Protein AF-A0A661JGQ7-F1 (afdb_monomer)

Sequence (148 aa):
MINSEEKCRLKAEGFESGSCMVGYEGERIRLMNPLFDRACQVTLKWEASIPFRLIKSAHLSRPEHYFSIYQSGCNFGCKKCHSWYFTKYASGEWKSPKDIGILARKYAEILTYWEPRERATSFHAHDLCLSWGLCVVEKERSSYCPGC

Structure (mmCIF, N/CA/C/O backbone):
data_AF-A0A661JGQ7-F1
#
_entry.id   AF-A0A661JGQ7-F1
#
loop_
_atom_site.group_PDB
_atom_site.id
_atom_site.type_symbol
_atom_site.label_atom_id
_atom_site.label_alt_id
_atom_site.label_comp_id
_atom_site.label_asym_id
_atom_site.label_entity_id
_atom_site.label_seq_id
_atom_site.pdbx_PDB_ins_code
_atom_site.Cartn_x
_atom_site.Cartn_y
_atom_site.Cartn_z
_atom_site.occupancy
_atom_site.B_iso_or_equiv
_atom_site.auth_seq_id
_atom_site.auth_comp_id
_atom_site.auth_asym_id
_atom_site.auth_atom_id
_atom_site.pdbx_PDB_model_num
ATOM 1 N N . MET A 1 1 ? -20.028 9.389 28.624 1.00 38.41 1 MET A N 1
ATOM 2 C CA . MET A 1 1 ? -18.828 9.650 27.801 1.00 38.41 1 MET A CA 1
ATOM 3 C C . MET A 1 1 ? -18.422 8.320 27.190 1.00 38.41 1 MET A C 1
ATOM 5 O O . MET A 1 1 ? -18.142 7.414 27.958 1.00 38.41 1 MET A O 1
ATOM 9 N N . ILE A 1 2 ? -18.501 8.154 25.866 1.00 42.97 2 ILE A N 1
ATOM 10 C CA . ILE A 1 2 ? -18.085 6.898 25.212 1.00 42.97 2 ILE A CA 1
ATOM 11 C C . ILE A 1 2 ? -16.5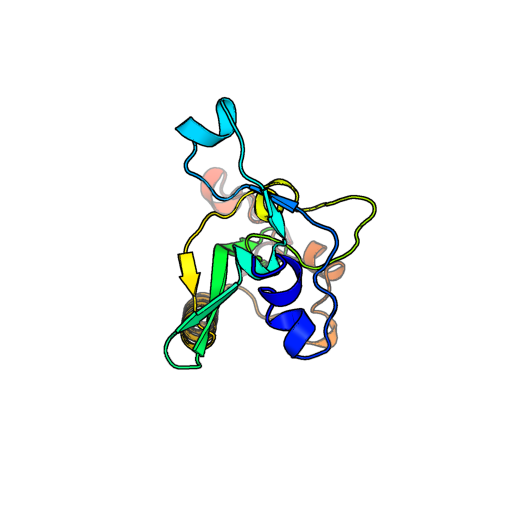59 6.857 25.253 1.00 42.97 2 ILE A C 1
ATOM 13 O O . ILE A 1 2 ? -15.913 7.797 24.779 1.00 42.97 2 ILE A O 1
ATOM 17 N N . ASN A 1 3 ? -16.007 5.815 25.868 1.00 49.44 3 ASN A N 1
ATOM 18 C CA . ASN A 1 3 ? -14.573 5.658 26.060 1.00 49.44 3 ASN A CA 1
ATOM 19 C C . ASN A 1 3 ? -13.899 5.577 24.679 1.00 49.44 3 ASN A C 1
ATOM 21 O O . ASN A 1 3 ? -14.407 4.892 23.790 1.00 49.44 3 ASN A O 1
ATOM 25 N N . SER A 1 4 ? -12.788 6.286 24.447 1.00 52.72 4 SER A N 1
ATOM 26 C CA . SER A 1 4 ? -12.158 6.297 23.115 1.00 52.72 4 SER A CA 1
ATOM 27 C C . SER A 1 4 ? -11.775 4.882 22.674 1.00 52.72 4 SER A C 1
ATOM 29 O O . SER A 1 4 ? -11.859 4.562 21.497 1.00 52.72 4 SER A O 1
ATOM 31 N N . GLU A 1 5 ? -11.469 3.979 23.606 1.00 48.94 5 GLU A N 1
ATOM 32 C CA . GLU A 1 5 ? -11.175 2.580 23.291 1.00 48.94 5 GLU A CA 1
ATOM 33 C C . GLU A 1 5 ? -12.353 1.794 22.687 1.00 48.94 5 GLU A C 1
ATOM 35 O O . GLU A 1 5 ? -12.112 0.915 21.859 1.00 48.94 5 GLU A O 1
ATOM 40 N N . GLU A 1 6 ? -13.602 2.134 23.020 1.00 54.38 6 GLU A N 1
ATOM 41 C CA . GLU A 1 6 ? -14.811 1.482 22.481 1.00 54.38 6 GLU A CA 1
ATOM 42 C C . GLU A 1 6 ? -15.108 1.901 21.034 1.00 54.38 6 GLU A C 1
ATOM 44 O O . GLU A 1 6 ? -15.796 1.190 20.305 1.00 54.38 6 GLU A O 1
ATOM 49 N N . LYS A 1 7 ? -14.556 3.033 20.574 1.00 69.38 7 LYS A N 1
ATOM 50 C CA . LYS A 1 7 ? -14.728 3.508 19.189 1.00 69.38 7 LYS A CA 1
ATOM 51 C C . LYS A 1 7 ? -13.872 2.745 18.175 1.00 69.38 7 LYS A C 1
ATOM 53 O O . LYS A 1 7 ? -14.082 2.870 16.970 1.00 69.38 7 LYS A O 1
ATOM 58 N N . CYS A 1 8 ? -12.894 1.965 18.631 1.00 81.12 8 CYS A N 1
ATOM 59 C CA . CYS A 1 8 ? -12.029 1.192 17.749 1.00 81.12 8 CYS A CA 1
ATOM 60 C C . CYS A 1 8 ? -12.737 -0.094 17.308 1.00 81.12 8 CYS A C 1
ATOM 62 O O . CYS A 1 8 ? -12.695 -1.103 18.009 1.00 81.12 8 CYS A O 1
ATOM 64 N N . ARG A 1 9 ? -13.342 -0.100 16.114 1.00 79.75 9 ARG A N 1
ATOM 65 C CA . ARG A 1 9 ? -14.048 -1.292 15.610 1.00 79.75 9 ARG A CA 1
ATOM 66 C C . ARG A 1 9 ? -13.147 -2.528 15.482 1.00 79.75 9 ARG A C 1
ATOM 68 O O . ARG A 1 9 ? -13.629 -3.635 15.660 1.00 79.75 9 ARG A O 1
ATOM 75 N N . LEU A 1 10 ? -11.838 -2.343 15.283 1.00 82.94 10 LEU A N 1
ATOM 76 C CA . LEU A 1 10 ? -10.872 -3.448 15.336 1.00 82.94 10 LEU A CA 1
ATOM 77 C C . LEU A 1 10 ? -10.884 -4.163 16.694 1.00 82.94 10 LEU A C 1
ATOM 79 O O . LEU A 1 10 ? -10.889 -5.386 16.715 1.00 82.94 10 LEU A O 1
ATOM 83 N N . LYS A 1 11 ? -10.968 -3.425 17.811 1.00 85.94 11 LYS A N 1
ATOM 84 C CA . LYS A 1 11 ? -11.119 -4.030 19.145 1.00 85.94 11 LYS A CA 1
ATOM 85 C C . LYS A 1 11 ? -12.447 -4.770 19.279 1.00 85.94 11 LYS A C 1
ATOM 87 O O . LYS A 1 11 ? -12.469 -5.865 19.828 1.00 85.94 11 LYS A O 1
ATOM 92 N N . ALA A 1 12 ? -13.532 -4.207 18.744 1.00 84.25 12 ALA A N 1
ATOM 93 C CA . ALA A 1 12 ? -14.838 -4.871 18.736 1.00 84.25 12 ALA A CA 1
ATOM 94 C C . ALA A 1 12 ? -14.835 -6.180 17.918 1.00 84.25 12 ALA A C 1
ATOM 96 O O . ALA A 1 12 ? -15.567 -7.107 18.244 1.00 84.25 12 ALA A O 1
ATOM 97 N N . GLU A 1 13 ? -13.988 -6.270 16.891 1.00 83.62 13 GLU A N 1
ATOM 98 C CA . GLU A 1 13 ? -13.753 -7.477 16.087 1.00 83.62 13 GLU A CA 1
ATOM 99 C C . GLU A 1 13 ? -12.717 -8.439 16.714 1.00 83.62 13 GLU A C 1
ATOM 101 O O . GLU A 1 13 ? -12.424 -9.482 16.135 1.00 83.62 13 GLU A O 1
ATOM 106 N N . GLY A 1 14 ? -12.170 -8.122 17.895 1.00 87.19 14 GLY A N 1
ATOM 107 C CA . GLY A 1 14 ? -11.204 -8.962 18.613 1.00 87.19 14 GLY A CA 1
ATOM 108 C C . GLY A 1 14 ? -9.730 -8.722 18.259 1.00 87.19 14 GLY A C 1
ATOM 109 O O . GLY A 1 14 ? -8.871 -9.488 18.688 1.00 87.19 14 GLY A O 1
ATOM 110 N N . PHE A 1 15 ? -9.413 -7.667 17.504 1.00 86.00 15 PHE A N 1
ATOM 111 C CA . PHE A 1 15 ? -8.042 -7.288 17.148 1.00 86.00 15 PHE A CA 1
ATOM 112 C C . PHE A 1 15 ? -7.465 -6.211 18.074 1.00 86.00 15 PHE A C 1
ATOM 114 O O . PHE A 1 15 ? -8.173 -5.392 18.661 1.00 86.00 15 PHE A O 1
ATOM 121 N N . GLU A 1 16 ? -6.138 -6.138 18.145 1.00 83.69 16 GLU A N 1
ATOM 122 C CA . GLU A 1 16 ? -5.462 -5.048 18.843 1.00 83.69 16 GLU A CA 1
ATOM 123 C C . GLU A 1 16 ? -5.611 -3.711 18.096 1.00 83.69 16 GLU A C 1
ATOM 125 O O . GLU A 1 16 ? -5.554 -3.634 16.867 1.00 83.69 16 GLU A O 1
ATOM 130 N N . SER A 1 17 ? -5.743 -2.612 18.844 1.00 81.19 17 SER A N 1
ATOM 131 C CA . SER A 1 17 ? -5.852 -1.262 18.267 1.00 81.19 17 SER A CA 1
ATOM 132 C C . SER A 1 17 ? -4.532 -0.702 17.723 1.00 81.19 17 SER A C 1
ATOM 134 O O . SER A 1 17 ? -4.533 0.342 17.071 1.00 81.19 17 SER A O 1
ATOM 136 N N . GLY A 1 18 ? -3.402 -1.336 18.045 1.00 80.94 18 GLY A N 1
ATOM 137 C CA . GLY A 1 18 ? -2.065 -0.788 17.832 1.00 80.94 18 GLY A CA 1
ATOM 138 C C . GLY A 1 18 ? -1.689 0.343 18.794 1.00 80.94 18 GLY A C 1
ATOM 139 O O . GLY A 1 18 ? -2.537 0.967 19.442 1.00 80.94 18 GLY A O 1
ATOM 140 N N . SER A 1 19 ? -0.384 0.621 18.893 1.00 82.06 19 SER A N 1
ATOM 141 C CA . SER A 1 19 ? 0.160 1.646 19.797 1.00 82.06 19 SER A CA 1
ATOM 142 C C . SER A 1 19 ? 0.338 3.023 19.148 1.00 82.06 19 SER A C 1
ATOM 144 O O . SER A 1 19 ? 0.588 4.000 19.852 1.00 82.06 19 SER A O 1
ATOM 146 N N . CYS A 1 20 ? 0.209 3.130 17.821 1.00 81.56 20 CYS A N 1
ATOM 147 C CA . CYS A 1 20 ? 0.481 4.377 17.114 1.00 81.56 20 CYS A CA 1
ATOM 148 C C . CYS A 1 20 ? -0.647 5.406 17.301 1.00 81.56 20 CYS A C 1
ATOM 150 O O . CYS A 1 20 ? -1.803 5.151 16.956 1.00 81.56 20 CYS A O 1
ATOM 152 N N . MET A 1 21 ? -0.270 6.590 17.783 1.00 86.56 21 MET A N 1
ATOM 153 C CA . MET A 1 21 ? -1.105 7.790 17.764 1.00 86.56 21 MET A CA 1
ATOM 154 C C . MET A 1 21 ? -0.927 8.533 16.437 1.00 86.56 21 MET A C 1
ATOM 156 O O . MET A 1 21 ? 0.203 8.702 15.963 1.00 86.56 21 MET A O 1
ATOM 160 N N . VAL A 1 22 ? -2.042 8.977 15.863 1.00 88.62 22 VAL A N 1
ATOM 161 C CA . VAL A 1 22 ? -2.137 9.605 14.545 1.00 88.62 22 VAL A CA 1
ATOM 162 C C . VAL A 1 22 ? -2.793 10.973 14.685 1.00 88.62 22 VAL A C 1
ATOM 164 O O . VAL A 1 22 ? -3.889 11.086 15.230 1.00 88.62 22 VAL A O 1
ATOM 167 N N . GLY A 1 23 ? -2.122 12.014 14.194 1.00 88.75 23 GLY A N 1
ATOM 168 C CA . GLY A 1 23 ? -2.666 13.369 14.161 1.00 88.75 23 GLY A CA 1
ATOM 169 C C . GLY A 1 23 ? -3.669 13.529 13.020 1.00 88.75 23 GLY A C 1
ATOM 170 O O . GLY A 1 23 ? -3.338 13.170 11.890 1.00 88.75 23 GLY A O 1
ATOM 171 N N . TYR A 1 24 ? -4.872 14.049 13.275 1.00 85.31 24 TYR A N 1
ATOM 172 C CA . TYR A 1 24 ? -5.973 13.973 12.296 1.00 85.31 24 TYR A CA 1
ATOM 173 C C . TYR A 1 24 ? -6.587 15.300 11.829 1.00 85.31 24 TYR A C 1
ATOM 175 O O . TYR A 1 24 ? -7.370 15.288 10.884 1.00 85.31 24 TYR A O 1
ATOM 183 N N . GLU A 1 25 ? -6.199 16.447 12.387 1.00 77.94 25 GLU A N 1
ATOM 184 C CA . GLU A 1 25 ? -6.700 17.746 11.906 1.00 77.94 25 GLU A CA 1
ATOM 185 C C . GLU A 1 25 ? -5.901 18.334 10.735 1.00 77.94 25 GLU A C 1
ATOM 187 O O . GLU A 1 25 ? -4.855 17.807 10.358 1.00 77.94 25 GLU A O 1
ATOM 192 N N . GLY A 1 26 ? -6.403 19.419 10.135 1.00 66.25 26 GLY A N 1
ATOM 193 C CA . GLY A 1 26 ? -5.744 20.147 9.048 1.00 66.25 26 GLY A CA 1
ATOM 194 C C . GLY A 1 26 ? -4.419 20.795 9.469 1.00 66.25 26 GLY A C 1
ATOM 195 O O . GLY A 1 26 ? -4.193 21.105 10.638 1.00 66.25 26 GLY A O 1
ATOM 196 N N . GLU A 1 27 ? -3.536 21.019 8.496 1.00 60.22 27 GLU A N 1
ATOM 197 C CA . GLU A 1 27 ? -2.137 21.438 8.693 1.00 60.22 27 GLU A CA 1
ATOM 198 C C . GLU A 1 27 ? -1.973 22.671 9.601 1.00 60.22 27 GLU A C 1
ATOM 200 O O . GLU A 1 27 ? -1.067 22.716 10.430 1.00 60.22 27 GLU A O 1
ATOM 205 N N . ARG A 1 28 ? -2.910 23.625 9.524 1.00 53.69 28 ARG A N 1
ATOM 206 C CA . ARG A 1 28 ? -2.890 24.869 10.307 1.00 53.69 28 ARG A CA 1
ATOM 207 C C . ARG A 1 28 ? -3.198 24.676 11.798 1.00 53.69 28 ARG A C 1
ATOM 209 O O . ARG A 1 28 ? -2.649 25.406 12.613 1.00 53.69 28 ARG A O 1
ATOM 216 N N . ILE A 1 29 ? -4.035 23.698 12.162 1.00 56.56 29 ILE A N 1
ATOM 217 C CA . ILE A 1 29 ? -4.377 23.419 13.571 1.00 56.56 29 ILE A CA 1
ATOM 218 C C . ILE A 1 29 ? -3.360 22.453 14.203 1.00 56.56 29 ILE A C 1
ATOM 220 O O . ILE A 1 29 ? -3.043 22.575 15.388 1.00 56.56 29 ILE A O 1
ATOM 224 N N . ARG A 1 30 ? -2.726 21.582 13.396 1.00 57.41 30 ARG A N 1
ATOM 225 C CA . ARG A 1 30 ? -1.648 20.671 13.841 1.00 57.41 30 ARG A CA 1
ATOM 226 C C . ARG A 1 30 ? -0.485 21.379 14.538 1.00 57.41 30 ARG A C 1
ATOM 228 O O . ARG A 1 30 ? 0.134 20.783 15.411 1.00 57.41 30 ARG A O 1
ATOM 235 N N . LEU A 1 31 ? -0.170 22.612 14.142 1.00 59.50 31 LEU A N 1
ATOM 236 C CA . LEU A 1 31 ? 0.959 23.369 14.691 1.00 59.50 31 LEU A CA 1
ATOM 237 C C . LEU A 1 31 ? 0.628 24.095 16.004 1.00 59.50 31 LEU A C 1
ATOM 239 O O . LEU A 1 31 ? 1.549 24.490 16.710 1.00 59.50 31 LEU A O 1
ATOM 243 N N . MET A 1 32 ? -0.657 24.265 16.340 1.00 62.69 32 MET A N 1
ATOM 244 C CA . MET A 1 32 ? -1.090 25.043 17.510 1.00 62.69 32 MET A CA 1
ATOM 245 C C . MET A 1 32 ? -1.701 24.183 18.622 1.00 62.69 32 MET A C 1
ATOM 247 O O . MET A 1 32 ? -1.479 24.480 19.788 1.00 62.69 32 MET A O 1
ATOM 251 N N . ASN A 1 33 ? -2.452 23.130 18.278 1.00 67.00 33 ASN A N 1
ATOM 252 C CA . ASN A 1 33 ? -3.016 22.159 19.224 1.00 67.00 33 ASN A CA 1
ATOM 253 C C . ASN A 1 33 ? -3.294 20.833 18.494 1.00 67.00 33 ASN A C 1
ATOM 255 O O . ASN A 1 33 ? -4.417 20.585 18.052 1.00 67.00 33 ASN A O 1
ATOM 259 N N . PRO A 1 34 ? -2.279 19.976 18.299 1.00 66.81 34 PRO A N 1
ATOM 260 C CA . PRO A 1 34 ? -2.455 18.753 17.533 1.00 66.81 34 PRO A CA 1
ATOM 261 C C . PRO A 1 34 ? -3.375 17.766 18.262 1.00 66.81 34 PRO A C 1
ATOM 263 O O . PRO A 1 34 ? -3.052 17.270 19.341 1.00 66.81 34 PRO A O 1
ATOM 266 N N . LEU A 1 35 ? -4.507 17.436 17.635 1.00 81.31 35 LEU A N 1
ATOM 267 C CA . LEU A 1 35 ? -5.361 16.341 18.081 1.00 81.31 35 LEU A CA 1
ATOM 268 C C . LEU A 1 35 ? -4.815 15.012 17.569 1.00 81.31 35 LEU A C 1
ATOM 270 O O . LEU A 1 35 ? -4.581 14.842 16.369 1.00 81.31 35 LEU A O 1
ATOM 274 N N . PHE A 1 36 ? -4.651 14.067 18.489 1.00 86.12 36 PHE A N 1
ATOM 275 C CA . PHE A 1 36 ? -4.191 12.716 18.211 1.00 86.12 36 PHE A CA 1
ATOM 276 C C . PHE A 1 36 ? -5.236 11.700 18.640 1.00 86.12 36 PHE A C 1
ATOM 278 O O . PHE A 1 36 ? -5.832 11.831 19.706 1.00 86.12 36 PHE A O 1
ATOM 285 N N . ASP A 1 37 ? -5.390 10.647 17.847 1.00 88.62 37 ASP A N 1
ATOM 286 C CA . ASP A 1 37 ? -6.157 9.469 18.244 1.00 88.62 37 ASP A CA 1
ATOM 287 C C . ASP A 1 37 ? -5.485 8.184 17.737 1.00 88.62 37 ASP A C 1
ATOM 289 O O . ASP A 1 37 ? -4.477 8.222 17.023 1.00 88.62 37 ASP A O 1
ATOM 293 N N . ARG A 1 38 ? -6.020 7.024 18.113 1.00 87.75 38 ARG A N 1
ATOM 294 C CA . ARG A 1 38 ? -5.582 5.719 17.611 1.00 87.75 38 ARG A CA 1
ATOM 295 C C . ARG A 1 38 ? -5.825 5.630 16.106 1.00 87.75 38 ARG A C 1
ATOM 297 O O . ARG A 1 38 ? -6.884 6.017 15.615 1.00 87.75 38 ARG A O 1
ATOM 304 N N . ALA A 1 39 ? -4.893 5.013 15.379 1.00 90.25 39 ALA A N 1
ATOM 305 C CA . ALA A 1 39 ? -5.013 4.817 13.930 1.00 90.25 39 ALA A CA 1
ATOM 306 C C . ALA A 1 39 ? -6.360 4.189 13.512 1.00 90.25 39 ALA A C 1
ATOM 308 O O . ALA A 1 39 ? -6.999 4.662 12.575 1.00 90.25 39 ALA A O 1
ATOM 309 N N . CYS A 1 40 ? -6.850 3.192 14.254 1.00 89.12 40 CYS A N 1
ATOM 310 C CA . CYS A 1 40 ? -8.133 2.543 13.974 1.00 89.12 40 CYS A CA 1
ATOM 311 C C . CYS A 1 40 ? -9.371 3.452 14.061 1.00 89.12 40 CYS A C 1
ATOM 313 O O . CYS A 1 40 ? -10.431 3.032 13.609 1.00 89.12 40 CYS A O 1
ATOM 315 N N . GLN A 1 41 ? -9.261 4.651 14.637 1.00 89.44 41 GLN A N 1
ATOM 316 C CA . GLN A 1 41 ? -10.369 5.604 14.752 1.00 89.44 41 GLN A CA 1
ATOM 317 C C . GLN A 1 41 ? -10.338 6.669 13.661 1.00 89.44 41 GLN A C 1
ATOM 319 O O . GLN A 1 41 ? -11.385 7.131 13.219 1.00 89.44 41 GLN A O 1
ATOM 324 N N . VAL A 1 42 ? -9.141 7.061 13.222 1.00 90.88 42 VAL A N 1
ATOM 325 C CA . VAL A 1 42 ? -8.964 8.219 12.330 1.00 90.88 42 VAL A CA 1
ATOM 326 C C . VAL A 1 42 ? -8.534 7.841 10.917 1.00 90.88 42 VAL A C 1
ATOM 328 O O . VAL A 1 42 ? -8.612 8.672 10.016 1.00 90.88 42 VAL A O 1
ATOM 331 N N . THR A 1 43 ? -8.112 6.593 10.684 1.00 92.12 43 THR A N 1
ATOM 332 C CA . THR A 1 43 ? -7.718 6.102 9.348 1.00 92.12 43 THR A CA 1
ATOM 333 C C . THR A 1 4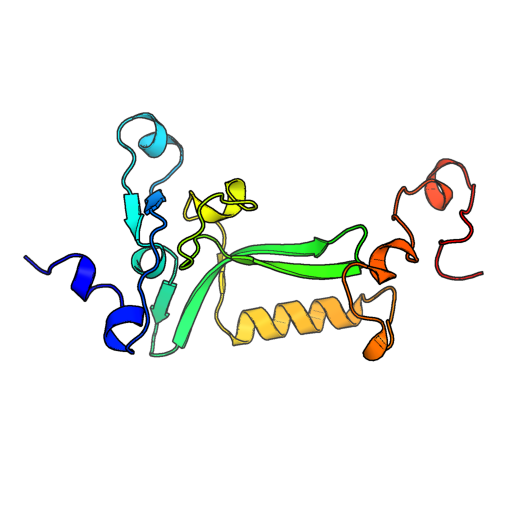3 ? -8.467 4.848 8.898 1.00 92.12 43 THR A C 1
ATOM 335 O O . THR A 1 43 ? -8.145 4.247 7.867 1.00 92.12 43 THR A O 1
ATOM 338 N N . LEU A 1 44 ? -9.506 4.473 9.644 1.00 91.56 44 LEU A N 1
ATOM 339 C CA . LEU A 1 44 ? -10.426 3.387 9.338 1.00 91.56 44 LEU A CA 1
ATOM 340 C C . LEU A 1 44 ? -11.851 3.826 9.661 1.00 91.56 44 LEU A C 1
ATOM 342 O O . LEU A 1 44 ? -12.120 4.295 10.762 1.00 91.56 44 LEU A O 1
ATOM 346 N N . LYS A 1 45 ? -12.760 3.650 8.706 1.00 91.62 45 LYS A N 1
ATOM 347 C CA . LYS A 1 45 ? -14.187 3.928 8.887 1.00 91.62 45 LYS A CA 1
ATOM 348 C C . LYS A 1 45 ? -15.029 2.895 8.157 1.00 91.62 45 LYS A C 1
ATOM 350 O O . LYS A 1 45 ? -14.517 2.158 7.316 1.00 91.62 45 LYS A O 1
ATOM 355 N N . TRP A 1 46 ? -16.321 2.879 8.455 1.00 91.44 46 TRP A N 1
ATOM 356 C CA . TRP A 1 46 ? -17.299 2.110 7.700 1.00 91.44 46 TRP A CA 1
ATOM 357 C C . TRP A 1 46 ? -18.406 3.017 7.199 1.00 91.44 46 TRP A C 1
ATOM 359 O O . TRP A 1 46 ? -18.911 3.852 7.943 1.00 91.44 46 TRP A O 1
ATOM 369 N N . GLU A 1 47 ? -18.804 2.798 5.955 1.00 93.38 47 GLU A N 1
ATOM 370 C CA . GLU A 1 47 ? -19.954 3.449 5.336 1.00 93.38 47 GLU A CA 1
ATOM 371 C C . GLU A 1 47 ? -20.809 2.356 4.704 1.00 93.38 47 GLU A C 1
ATOM 373 O O . GLU A 1 47 ? -20.291 1.535 3.950 1.00 93.38 47 GLU A O 1
ATOM 378 N N . ALA A 1 48 ? -22.095 2.289 5.065 1.00 92.94 48 ALA A N 1
ATOM 379 C CA . ALA A 1 48 ? -23.008 1.237 4.600 1.00 92.94 48 ALA A CA 1
ATOM 380 C C . ALA A 1 48 ? -22.409 -0.188 4.713 1.00 92.94 48 ALA A C 1
ATOM 382 O O . ALA A 1 48 ? -22.467 -0.982 3.779 1.00 92.94 48 ALA A O 1
ATOM 383 N N . SER A 1 49 ? -21.788 -0.496 5.860 1.00 90.69 49 SER A N 1
ATOM 384 C CA . SER A 1 49 ? -21.097 -1.770 6.146 1.00 90.69 49 SER A CA 1
ATOM 385 C C . SER A 1 49 ? -19.836 -2.063 5.320 1.00 90.69 49 SER A C 1
ATOM 387 O O . SER A 1 49 ? -19.211 -3.100 5.528 1.00 90.69 49 SER A O 1
ATOM 389 N N . ILE A 1 50 ? -19.387 -1.146 4.462 1.00 95.00 50 ILE A N 1
ATOM 390 C CA . ILE A 1 50 ? -18.149 -1.280 3.689 1.00 95.00 50 ILE A CA 1
ATOM 391 C C . ILE A 1 50 ? -17.000 -0.620 4.462 1.00 95.00 50 ILE A C 1
ATOM 393 O O . ILE A 1 50 ? -17.131 0.545 4.842 1.00 95.00 50 ILE A O 1
ATOM 397 N N . PRO A 1 51 ? -15.874 -1.317 4.709 1.00 93.31 51 PRO A N 1
ATOM 398 C CA . PRO A 1 51 ? -14.706 -0.707 5.332 1.00 93.31 51 PRO A CA 1
ATOM 399 C C . PRO A 1 51 ? -13.988 0.222 4.351 1.00 93.31 51 PRO A C 1
ATOM 401 O O . PRO A 1 51 ? -13.819 -0.103 3.178 1.00 93.31 51 PRO A O 1
ATOM 404 N N . PHE A 1 52 ? -13.488 1.344 4.852 1.00 95.25 52 PHE A N 1
ATOM 405 C CA . PHE A 1 52 ? -12.622 2.259 4.120 1.00 95.25 52 PHE A CA 1
ATOM 406 C C . PHE A 1 52 ? -11.337 2.491 4.900 1.00 95.25 52 PHE A C 1
ATOM 408 O O . PHE A 1 52 ? -11.358 2.712 6.112 1.00 95.25 52 PHE A O 1
ATOM 415 N N . ARG A 1 53 ? -10.213 2.497 4.183 1.00 94.25 53 ARG A N 1
ATOM 416 C CA . ARG A 1 53 ? -8.904 2.890 4.711 1.00 94.25 53 ARG A CA 1
ATOM 417 C C . ARG A 1 53 ? -8.484 4.213 4.099 1.00 94.25 53 ARG A C 1
ATOM 419 O O . ARG A 1 53 ? -8.740 4.463 2.923 1.00 94.25 53 ARG A O 1
ATOM 426 N N . LEU A 1 54 ? -7.828 5.047 4.894 1.00 94.31 54 LEU A N 1
ATOM 427 C CA . LEU A 1 54 ? -7.208 6.265 4.393 1.00 94.31 54 LEU A CA 1
ATOM 428 C C . LEU A 1 54 ? -5.864 5.901 3.750 1.00 94.31 54 LEU A C 1
ATOM 430 O O . LEU A 1 54 ? -4.946 5.450 4.433 1.00 94.31 54 LEU A O 1
ATOM 434 N N . ILE A 1 55 ? -5.756 6.048 2.433 1.00 94.88 55 ILE A N 1
ATOM 435 C CA . ILE A 1 55 ? -4.571 5.692 1.648 1.00 94.88 55 ILE A CA 1
ATOM 436 C C . ILE A 1 55 ? -3.817 6.963 1.290 1.00 94.88 55 ILE A C 1
ATOM 438 O O . ILE A 1 55 ? -4.336 7.819 0.576 1.00 94.88 55 ILE A O 1
ATOM 442 N N . LYS A 1 56 ? -2.581 7.082 1.779 1.00 93.31 56 LYS A N 1
ATOM 443 C CA . LYS A 1 56 ? -1.725 8.246 1.546 1.00 93.31 56 LYS A CA 1
ATOM 444 C C . LYS A 1 56 ? -1.211 8.287 0.113 1.00 93.31 56 LYS A C 1
ATOM 446 O O . LYS A 1 56 ? -1.177 9.354 -0.493 1.00 93.31 56 LYS A O 1
ATOM 451 N N . SER A 1 57 ? -0.793 7.144 -0.415 1.00 91.69 57 SER A N 1
ATOM 452 C CA . SER A 1 57 ? -0.340 7.025 -1.796 1.00 91.69 57 SER A CA 1
ATOM 453 C C . SER A 1 57 ? -0.431 5.579 -2.271 1.00 91.69 57 SER A C 1
ATOM 455 O O . SER A 1 57 ? -0.405 4.643 -1.474 1.00 91.69 57 SER A O 1
ATOM 457 N N . ALA A 1 58 ? -0.542 5.399 -3.582 1.00 91.69 58 ALA A N 1
ATOM 458 C CA . ALA A 1 58 ? -0.488 4.099 -4.232 1.00 91.69 58 ALA A CA 1
ATOM 459 C C . ALA A 1 58 ? 0.269 4.274 -5.547 1.00 91.69 58 ALA A C 1
ATOM 461 O O . ALA A 1 58 ? -0.196 4.991 -6.432 1.00 91.69 58 ALA A O 1
ATOM 462 N N . HIS A 1 59 ? 1.474 3.722 -5.636 1.00 87.81 59 HIS A N 1
ATOM 463 C CA . HIS A 1 59 ? 2.363 3.964 -6.767 1.00 87.81 59 HIS A CA 1
ATOM 464 C C . HIS A 1 59 ? 3.368 2.831 -6.940 1.00 87.81 59 HIS A C 1
ATOM 466 O O . HIS A 1 59 ? 3.519 1.957 -6.088 1.00 87.81 59 HIS A O 1
ATOM 472 N N . LEU A 1 60 ? 4.053 2.869 -8.076 1.00 78.38 60 LEU A N 1
ATOM 473 C CA . LEU A 1 60 ? 5.150 1.974 -8.383 1.00 78.38 60 LEU A CA 1
ATOM 474 C C . LEU A 1 60 ? 6.374 2.338 -7.544 1.00 78.38 60 LEU A C 1
ATOM 476 O O . LEU A 1 60 ? 6.975 3.392 -7.757 1.00 78.38 60 LEU A O 1
ATOM 480 N N . SER A 1 61 ? 6.729 1.470 -6.600 1.00 75.88 61 SER A N 1
ATOM 481 C CA . SER A 1 61 ? 7.972 1.607 -5.849 1.00 75.88 61 SER A CA 1
ATOM 482 C C . SER A 1 61 ? 9.149 1.309 -6.765 1.00 75.88 61 SER A C 1
ATOM 484 O O . SER A 1 61 ? 9.148 0.328 -7.513 1.00 75.88 61 SER A O 1
ATOM 486 N N . ARG A 1 62 ? 10.154 2.177 -6.714 1.00 74.44 62 ARG A N 1
ATOM 487 C CA . ARG A 1 62 ? 11.455 1.957 -7.340 1.00 74.44 62 ARG A CA 1
ATOM 488 C C . ARG A 1 62 ? 12.481 1.823 -6.212 1.00 74.44 62 ARG A C 1
ATOM 490 O O . ARG A 1 62 ? 12.406 2.613 -5.270 1.00 74.44 62 ARG A O 1
ATOM 497 N N . PRO A 1 63 ? 13.454 0.909 -6.329 1.00 69.56 63 PRO A N 1
ATOM 498 C CA . PRO A 1 63 ? 13.784 0.108 -7.511 1.00 69.56 63 PRO A CA 1
ATOM 499 C C . PRO A 1 63 ? 12.985 -1.192 -7.662 1.00 69.56 63 PRO A C 1
ATOM 501 O O . PRO A 1 63 ? 13.210 -1.900 -8.630 1.00 69.56 63 PRO A O 1
ATOM 504 N N . GLU A 1 64 ? 12.069 -1.530 -6.755 1.00 70.25 64 GLU A N 1
ATOM 505 C CA . GLU A 1 64 ? 11.545 -2.899 -6.657 1.00 70.25 64 GLU A CA 1
ATOM 506 C C . GLU A 1 64 ? 10.507 -3.282 -7.719 1.00 70.25 64 GLU A C 1
ATOM 508 O O . GLU A 1 64 ? 10.143 -4.447 -7.825 1.00 70.25 64 GLU A O 1
ATOM 513 N N . HIS A 1 65 ? 10.019 -2.323 -8.510 1.00 78.06 65 HIS A N 1
ATOM 514 C CA . HIS A 1 65 ? 8.973 -2.536 -9.523 1.00 78.06 65 HIS A CA 1
ATOM 515 C C . HIS A 1 65 ? 7.678 -3.148 -8.954 1.00 78.06 65 HIS A C 1
ATOM 517 O O . HIS A 1 65 ? 6.910 -3.787 -9.675 1.00 78.06 65 HIS A O 1
ATOM 523 N N . TYR A 1 66 ? 7.399 -2.926 -7.667 1.00 81.12 66 TYR A N 1
ATOM 524 C CA . TYR A 1 66 ? 6.170 -3.372 -7.013 1.00 81.12 66 TYR A CA 1
ATOM 525 C C . TYR A 1 66 ? 5.148 -2.248 -6.898 1.00 81.12 66 TYR A C 1
ATOM 527 O O . TYR A 1 66 ? 5.487 -1.077 -6.711 1.00 81.12 66 TYR A O 1
ATOM 535 N N . PHE A 1 67 ? 3.870 -2.618 -6.942 1.00 86.62 67 PHE A N 1
ATOM 536 C CA . PHE A 1 67 ? 2.800 -1.700 -6.589 1.00 86.62 67 PHE A CA 1
ATOM 537 C C . PHE A 1 67 ? 2.687 -1.579 -5.075 1.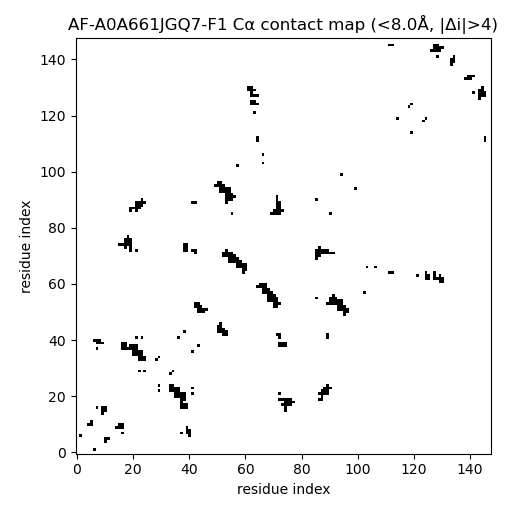00 86.62 67 PHE A C 1
ATOM 539 O O . PHE A 1 67 ? 2.181 -2.477 -4.401 1.00 86.62 67 PHE A O 1
ATOM 546 N N . SER A 1 68 ? 3.148 -0.451 -4.547 1.00 87.50 68 SER A N 1
ATOM 547 C CA . SER A 1 68 ? 3.135 -0.167 -3.120 1.00 87.50 68 SER A CA 1
ATOM 548 C C . SER A 1 68 ? 1.955 0.727 -2.770 1.00 87.50 68 SER A C 1
ATOM 550 O O . SER A 1 68 ? 1.798 1.827 -3.305 1.00 87.50 68 SER A O 1
ATOM 552 N N . ILE A 1 69 ? 1.133 0.260 -1.831 1.00 90.56 69 ILE A N 1
ATOM 553 C CA . ILE A 1 69 ? 0.019 1.017 -1.261 1.00 90.56 69 ILE A CA 1
ATOM 554 C C . ILE A 1 69 ? 0.402 1.438 0.155 1.00 90.56 69 ILE A C 1
ATOM 556 O O . ILE A 1 69 ? 0.534 0.609 1.055 1.00 90.56 69 ILE A O 1
ATOM 560 N N . TYR A 1 70 ? 0.555 2.742 0.362 1.00 90.25 70 TYR A N 1
ATOM 561 C CA . TYR A 1 70 ? 0.904 3.323 1.651 1.00 90.25 70 TYR A CA 1
ATOM 562 C C . TYR A 1 70 ? -0.362 3.763 2.375 1.00 90.25 70 TYR A C 1
ATOM 564 O O . TYR A 1 70 ? -0.992 4.769 2.038 1.00 90.25 70 TYR A O 1
ATOM 572 N N . GLN A 1 71 ? -0.733 3.000 3.397 1.00 90.69 71 GLN A N 1
ATOM 573 C CA . GLN A 1 71 ? -1.826 3.356 4.288 1.00 90.69 71 GLN A CA 1
ATOM 574 C C . GLN A 1 71 ? -1.410 4.505 5.215 1.00 90.69 71 GLN A C 1
ATOM 576 O O . GLN A 1 71 ? -0.297 4.533 5.743 1.00 90.69 71 GLN A O 1
ATOM 581 N N . SER A 1 72 ? -2.334 5.432 5.449 1.00 91.25 72 SER A N 1
ATOM 582 C CA . SER A 1 72 ? -2.215 6.406 6.521 1.00 91.25 72 SER A CA 1
ATOM 583 C C . SER A 1 72 ? -2.559 5.766 7.866 1.00 91.25 72 SER A C 1
ATOM 585 O O . SER A 1 72 ? -3.564 5.066 8.010 1.00 91.25 72 SER A O 1
ATOM 587 N N . GLY A 1 73 ? -1.720 6.000 8.874 1.00 88.75 73 GLY A N 1
ATOM 588 C CA . GLY A 1 73 ? -1.846 5.327 10.168 1.00 88.75 73 GLY A CA 1
ATOM 589 C C . GLY A 1 73 ? -1.477 3.839 10.116 1.00 88.75 73 GLY A C 1
ATOM 590 O O . GLY A 1 73 ? -1.549 3.172 9.084 1.00 88.75 73 GLY A O 1
ATOM 591 N N . CYS A 1 74 ? -1.053 3.303 11.258 1.00 84.00 74 CYS A N 1
ATOM 592 C CA . CYS A 1 74 ? -0.616 1.918 11.396 1.00 84.00 74 CYS A CA 1
ATOM 593 C C . CYS A 1 74 ? -1.094 1.347 12.734 1.00 84.00 74 CYS A C 1
ATOM 595 O O . CYS A 1 74 ? -1.053 2.046 13.745 1.00 84.00 74 CYS A O 1
ATOM 597 N N . ASN A 1 75 ? -1.506 0.077 12.738 1.00 80.56 75 ASN A N 1
ATOM 598 C CA . ASN A 1 75 ? -1.981 -0.614 13.942 1.00 80.56 75 ASN A CA 1
ATOM 599 C C . ASN A 1 75 ? -0.903 -1.523 14.564 1.00 80.56 75 ASN A C 1
ATOM 601 O O . ASN A 1 75 ? -1.220 -2.354 15.405 1.00 80.56 75 ASN A O 1
ATOM 605 N N . PHE A 1 76 ? 0.368 -1.387 14.170 1.00 81.38 76 PHE A N 1
ATOM 606 C CA . PHE A 1 76 ? 1.467 -2.164 14.749 1.00 81.38 76 PHE A CA 1
ATOM 607 C C . PHE A 1 76 ? 2.095 -1.482 15.971 1.00 81.38 76 PHE A C 1
ATOM 609 O O . PHE A 1 76 ? 2.160 -0.255 16.067 1.00 81.38 76 PHE A O 1
ATOM 616 N N . GLY A 1 77 ? 2.613 -2.307 16.885 1.00 82.44 77 GLY A N 1
ATOM 617 C CA . GLY A 1 77 ? 3.347 -1.910 18.088 1.00 82.44 77 GLY A CA 1
ATOM 618 C C . GLY A 1 77 ? 4.859 -1.745 17.888 1.00 82.44 77 GLY A C 1
ATOM 619 O O . GLY A 1 77 ? 5.644 -2.284 18.663 1.00 82.44 77 GLY A O 1
ATOM 620 N N . CYS A 1 78 ? 5.302 -1.072 16.823 1.00 83.12 78 CYS A N 1
ATOM 621 C CA . CYS A 1 78 ? 6.725 -1.033 16.462 1.00 83.12 78 CYS A CA 1
ATOM 622 C C . CYS A 1 78 ? 7.578 -0.214 17.454 1.00 83.12 78 CYS A C 1
ATOM 624 O O . CYS A 1 78 ? 7.203 0.894 17.830 1.00 83.12 78 CYS A O 1
ATOM 626 N N . LYS A 1 79 ? 8.792 -0.692 17.777 1.00 82.88 79 LYS A N 1
ATOM 627 C CA . LYS A 1 79 ? 9.794 0.086 18.544 1.00 82.88 79 LYS A CA 1
ATOM 628 C C . LYS A 1 79 ? 10.340 1.289 17.763 1.00 82.88 79 LYS A C 1
ATOM 630 O O . LYS A 1 79 ? 10.693 2.304 18.353 1.00 82.88 79 LYS A O 1
ATOM 635 N N . LYS A 1 80 ? 10.426 1.169 16.435 1.00 81.94 80 LYS A N 1
ATOM 636 C CA . LYS A 1 80 ? 10.809 2.235 15.499 1.00 81.94 80 LYS A CA 1
ATOM 637 C C . LYS A 1 80 ? 9.878 2.187 14.293 1.00 81.94 80 LYS A C 1
ATOM 639 O O . LYS A 1 80 ? 9.579 1.106 13.795 1.00 81.94 80 LYS A O 1
ATOM 644 N N . CYS A 1 81 ? 9.419 3.346 13.829 1.00 8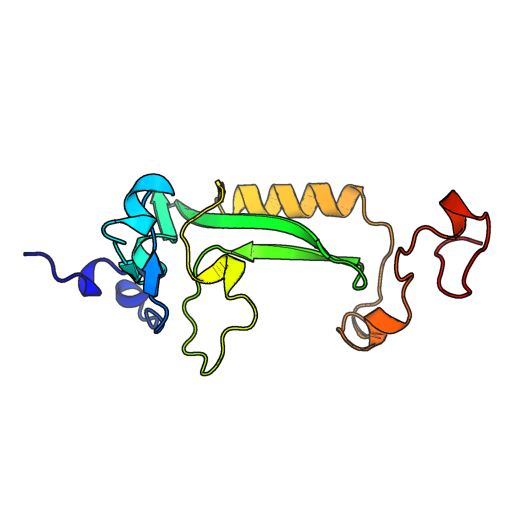3.25 81 CYS A N 1
ATOM 645 C CA . CYS A 1 81 ? 8.515 3.431 12.687 1.00 83.25 81 CYS A CA 1
ATOM 646 C C . CYS A 1 81 ? 9.290 3.803 11.421 1.00 83.25 81 CYS A C 1
ATOM 648 O O . CYS A 1 81 ? 9.682 4.955 11.262 1.00 83.25 81 CYS A O 1
ATOM 650 N N . HIS A 1 82 ? 9.463 2.847 10.507 1.00 79.38 82 HIS A N 1
ATOM 651 C CA . HIS A 1 82 ? 10.142 3.085 9.228 1.00 79.38 82 HIS A CA 1
ATOM 652 C C . HIS A 1 82 ? 9.327 4.000 8.296 1.00 79.38 82 HIS A C 1
ATOM 654 O O . HIS A 1 82 ? 9.870 4.828 7.578 1.00 79.38 82 HIS A O 1
ATOM 660 N N . SER A 1 83 ? 7.998 3.924 8.382 1.00 82.44 83 SER A N 1
ATOM 661 C CA . SER A 1 83 ? 7.068 4.679 7.534 1.00 82.44 83 SER A CA 1
ATOM 662 C C . SER A 1 83 ? 6.496 5.914 8.239 1.00 82.44 83 SER A C 1
ATOM 664 O O . SER A 1 83 ? 5.337 6.255 8.017 1.00 82.44 83 SER A O 1
ATOM 666 N N . TRP A 1 84 ? 7.273 6.562 9.121 1.00 83.12 84 TRP A N 1
ATOM 667 C CA . TRP A 1 84 ? 6.790 7.629 10.021 1.00 83.12 84 TRP A CA 1
ATOM 668 C C . TRP A 1 84 ? 5.982 8.714 9.287 1.00 83.12 84 TRP A C 1
ATOM 670 O O . TRP A 1 84 ? 4.924 9.130 9.762 1.00 83.12 84 TRP A O 1
ATOM 680 N N . TYR A 1 85 ? 6.453 9.094 8.096 1.00 80.81 85 TYR A N 1
ATOM 681 C CA . TYR A 1 85 ? 5.859 10.114 7.238 1.00 80.81 85 TYR A CA 1
ATOM 682 C C . TYR A 1 85 ? 4.410 9.787 6.842 1.00 80.81 85 TYR A C 1
ATOM 684 O O . TYR A 1 85 ? 3.557 10.669 6.784 1.00 80.81 85 TYR A O 1
ATOM 692 N N . PHE A 1 86 ? 4.113 8.505 6.619 1.00 83.38 86 PHE A N 1
ATOM 693 C CA . PHE A 1 86 ? 2.784 8.025 6.237 1.00 83.38 86 PHE A CA 1
ATOM 694 C C . PHE A 1 86 ? 1.911 7.724 7.464 1.00 83.38 86 PHE A C 1
ATOM 696 O O . PHE A 1 86 ? 0.688 7.843 7.413 1.00 83.38 86 PHE A O 1
ATOM 703 N N . THR A 1 87 ? 2.522 7.331 8.585 1.00 83.38 87 THR A N 1
ATOM 704 C CA . THR A 1 87 ? 1.795 6.756 9.724 1.00 83.38 87 THR A CA 1
ATOM 705 C C . THR A 1 87 ? 1.412 7.757 10.806 1.00 83.38 87 THR A C 1
ATOM 707 O O . THR A 1 87 ? 0.459 7.489 11.530 1.00 83.38 87 THR A O 1
ATOM 710 N N . LYS A 1 88 ? 2.113 8.889 10.948 1.00 86.19 88 LYS A N 1
ATOM 711 C CA . LYS A 1 88 ? 1.854 9.849 12.041 1.00 86.19 88 LYS A CA 1
ATOM 712 C C . LYS A 1 88 ? 0.732 10.841 11.781 1.00 86.19 88 LYS A C 1
ATOM 714 O O . LYS A 1 88 ? 0.255 11.455 12.732 1.00 86.19 88 LYS A O 1
ATOM 719 N N . TYR A 1 89 ? 0.274 10.958 10.539 1.00 88.12 89 TYR A N 1
ATOM 720 C CA . TYR A 1 89 ? -0.759 11.915 10.167 1.00 88.12 89 TYR A CA 1
ATOM 721 C C . TYR A 1 89 ? -1.832 11.267 9.304 1.00 88.12 89 TYR A C 1
ATOM 723 O O . TYR A 1 89 ? -1.514 10.670 8.272 1.00 88.12 89 TYR A O 1
ATOM 731 N N . ALA A 1 90 ? -3.096 11.457 9.687 1.00 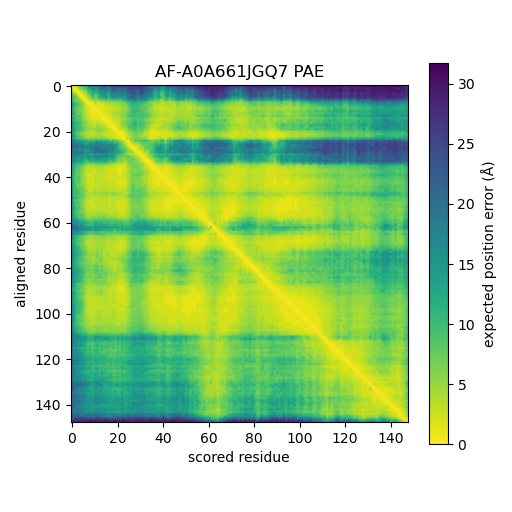90.69 90 ALA A N 1
ATOM 732 C CA . ALA A 1 90 ? -4.244 11.113 8.867 1.00 90.69 90 ALA A CA 1
ATOM 733 C C . ALA A 1 90 ? -4.216 12.012 7.625 1.00 90.69 90 ALA A C 1
ATOM 735 O O . ALA A 1 90 ? -4.382 13.232 7.708 1.00 90.69 90 ALA A O 1
ATOM 736 N N . SER A 1 91 ? -3.888 11.434 6.473 1.00 90.00 91 SER A N 1
ATOM 737 C CA . SER A 1 91 ? -3.903 12.140 5.193 1.00 90.00 91 SER A CA 1
ATOM 738 C C . SER A 1 91 ? -3.986 11.166 4.027 1.00 90.00 91 SER A C 1
ATOM 740 O O . SER A 1 91 ? -3.515 10.035 4.126 1.00 90.00 91 SER A O 1
ATOM 742 N N . GLY A 1 92 ? -4.545 11.629 2.914 1.00 92.19 92 GLY A N 1
ATOM 743 C CA . GLY A 1 92 ? -4.751 10.823 1.718 1.00 92.19 92 GLY A CA 1
ATOM 744 C C . GLY A 1 92 ? -6.224 10.714 1.357 1.00 92.19 92 GLY A C 1
ATOM 745 O O . GLY A 1 92 ? -7.027 11.569 1.727 1.00 92.19 92 GLY A O 1
ATOM 746 N N . GLU A 1 93 ? -6.566 9.649 0.646 1.00 95.31 93 GLU A N 1
ATOM 747 C CA . GLU A 1 93 ? -7.907 9.413 0.124 1.00 95.31 93 GLU A CA 1
ATOM 748 C C . GLU A 1 93 ? -8.534 8.186 0.776 1.00 95.31 93 GLU A C 1
ATOM 750 O O . GLU A 1 93 ? -7.885 7.153 0.948 1.00 95.31 93 GLU A O 1
ATOM 755 N N . TRP A 1 94 ? -9.814 8.279 1.128 1.00 96.56 94 TRP A N 1
ATOM 756 C CA . TRP A 1 94 ? -10.567 7.120 1.589 1.00 96.56 94 TRP A CA 1
ATOM 757 C C . TRP A 1 94 ? -10.788 6.155 0.425 1.00 96.56 94 TRP A C 1
ATOM 759 O O . TRP A 1 94 ? -11.347 6.533 -0.603 1.00 96.56 94 TRP A O 1
ATOM 769 N N . LYS A 1 95 ? -10.348 4.907 0.590 1.00 97.62 95 LYS A N 1
ATOM 770 C CA . LYS A 1 95 ? -10.493 3.839 -0.402 1.00 97.62 95 LYS A CA 1
ATOM 771 C C . LYS A 1 95 ? -11.196 2.642 0.219 1.00 97.62 95 LYS A C 1
ATOM 773 O O . LYS A 1 95 ? -10.813 2.179 1.297 1.00 97.62 95 LYS A O 1
ATOM 778 N N . SER A 1 96 ? -12.208 2.140 -0.476 1.00 97.50 96 SER A N 1
ATOM 779 C CA . SER A 1 96 ? -12.825 0.842 -0.204 1.00 97.50 96 SER A CA 1
ATOM 780 C C . SER A 1 96 ? -11.953 -0.299 -0.752 1.00 97.50 96 SER A C 1
ATOM 782 O O . SER A 1 96 ? -11.101 -0.061 -1.614 1.00 97.50 96 SER A O 1
ATOM 784 N N . PRO A 1 97 ? -12.193 -1.563 -0.354 1.00 97.06 97 PRO A N 1
ATOM 785 C CA . PRO A 1 97 ? -11.564 -2.722 -0.986 1.00 97.06 97 PRO A CA 1
ATOM 786 C C . PRO A 1 97 ? -11.717 -2.747 -2.514 1.00 97.06 97 PRO A C 1
ATOM 788 O O . PRO A 1 97 ? -10.785 -3.125 -3.221 1.00 97.06 97 PRO A O 1
ATOM 791 N N . LYS A 1 98 ? -12.864 -2.293 -3.039 1.00 97.81 98 LYS A N 1
ATOM 792 C CA . LYS A 1 98 ? -13.104 -2.208 -4.485 1.00 97.81 98 LYS A CA 1
ATOM 793 C C . LYS A 1 98 ? -12.189 -1.179 -5.146 1.00 97.81 98 LYS A C 1
ATOM 795 O O . LYS A 1 98 ? -11.620 -1.467 -6.196 1.00 97.81 98 LYS A O 1
ATOM 800 N N . ASP A 1 99 ? -12.007 -0.014 -4.527 1.00 97.62 99 ASP A N 1
ATOM 801 C CA . ASP A 1 99 ? -11.109 1.020 -5.052 1.00 97.62 99 ASP A CA 1
ATOM 802 C C . ASP A 1 99 ? -9.655 0.539 -5.070 1.00 97.62 99 ASP A C 1
ATOM 804 O O . ASP A 1 99 ? -8.947 0.759 -6.052 1.00 97.62 99 ASP A O 1
ATOM 808 N N . ILE A 1 100 ? -9.226 -0.177 -4.024 1.00 96.19 100 ILE A N 1
ATOM 809 C CA . ILE A 1 100 ? -7.906 -0.823 -3.973 1.00 96.19 100 ILE A CA 1
ATOM 810 C C . ILE A 1 100 ? -7.746 -1.839 -5.111 1.00 96.19 100 ILE A C 1
ATOM 812 O O . ILE A 1 100 ? -6.727 -1.833 -5.799 1.00 96.19 100 ILE A O 1
ATOM 816 N N . GLY A 1 101 ? -8.763 -2.668 -5.360 1.00 96.25 101 GLY A N 1
ATOM 817 C CA . GLY A 1 101 ? -8.759 -3.611 -6.480 1.00 96.25 101 GLY A CA 1
ATOM 818 C C . GLY A 1 101 ? -8.661 -2.918 -7.843 1.00 96.25 101 GLY A C 1
ATOM 819 O O . GLY A 1 101 ? -7.915 -3.364 -8.712 1.00 96.25 101 GLY A O 1
ATOM 820 N N . ILE A 1 102 ? -9.352 -1.788 -8.027 1.00 95.94 102 ILE A N 1
ATOM 821 C CA . ILE A 1 102 ? -9.259 -0.979 -9.253 1.00 95.94 102 ILE A CA 1
ATOM 822 C C . ILE A 1 102 ? -7.851 -0.400 -9.422 1.00 95.94 102 ILE A C 1
ATOM 824 O O . ILE A 1 102 ? -7.323 -0.425 -10.533 1.00 95.94 102 ILE A O 1
ATOM 828 N N . LEU A 1 103 ? -7.239 0.105 -8.347 1.00 93.81 103 LEU A N 1
ATOM 829 C CA . LEU A 1 103 ? -5.864 0.606 -8.367 1.00 93.81 103 LEU A CA 1
ATOM 830 C C . LEU A 1 103 ? -4.871 -0.493 -8.774 1.00 93.81 103 LEU A C 1
ATOM 832 O O . LEU A 1 103 ? -4.057 -0.273 -9.668 1.00 93.81 103 LEU A O 1
ATOM 836 N N . ALA A 1 104 ? -4.992 -1.686 -8.185 1.00 92.06 104 ALA A N 1
ATOM 837 C CA . ALA A 1 104 ? -4.154 -2.832 -8.528 1.00 92.06 104 ALA A CA 1
ATOM 838 C C . ALA A 1 104 ? -4.349 -3.283 -9.987 1.00 92.06 104 ALA A C 1
ATOM 840 O O . ALA A 1 104 ? -3.374 -3.561 -10.679 1.00 92.06 104 ALA A O 1
ATOM 841 N N . ARG A 1 105 ? -5.593 -3.295 -10.489 1.00 92.50 105 ARG A N 1
ATOM 842 C CA . ARG A 1 105 ? -5.884 -3.632 -11.891 1.00 92.50 105 ARG A CA 1
ATOM 843 C C . ARG A 1 105 ? -5.264 -2.628 -12.862 1.00 92.50 105 ARG A C 1
ATOM 845 O O . ARG A 1 105 ? -4.599 -3.038 -13.802 1.00 92.50 105 ARG A O 1
ATOM 852 N N . LYS A 1 106 ? -5.439 -1.326 -12.612 1.00 91.00 106 LYS A N 1
ATOM 853 C CA . LYS A 1 106 ? -4.825 -0.267 -13.432 1.00 91.00 106 LYS A CA 1
ATOM 854 C C . LYS A 1 106 ? -3.304 -0.376 -13.442 1.00 91.00 106 LYS A C 1
ATOM 856 O O . LYS A 1 106 ? -2.680 -0.150 -14.468 1.00 91.00 106 LYS A O 1
ATOM 861 N N . TYR A 1 107 ? -2.708 -0.729 -12.306 1.00 87.38 107 TYR A N 1
ATOM 862 C CA . TYR A 1 107 ? -1.275 -0.977 -12.239 1.00 87.38 107 TYR A CA 1
ATOM 863 C C . TYR A 1 107 ? -0.856 -2.185 -13.090 1.00 87.38 107 TYR A C 1
ATOM 865 O O . TYR A 1 107 ? 0.138 -2.111 -13.806 1.00 87.38 107 TYR A O 1
ATOM 873 N N . ALA A 1 108 ? -1.629 -3.274 -13.056 1.00 87.19 108 ALA A N 1
ATOM 874 C CA . ALA A 1 108 ? -1.333 -4.470 -13.839 1.00 87.19 108 ALA A CA 1
ATOM 875 C C . ALA A 1 108 ? -1.322 -4.215 -15.360 1.00 87.19 108 ALA A C 1
ATOM 877 O O . ALA A 1 108 ? -0.594 -4.889 -16.082 1.00 87.19 108 ALA A O 1
ATOM 878 N N . GLU A 1 109 ? -2.075 -3.220 -15.838 1.00 87.56 109 GLU A N 1
ATOM 879 C CA . GLU A 1 109 ? -2.098 -2.796 -17.247 1.00 87.56 109 GLU A CA 1
ATOM 880 C C . GLU A 1 109 ? -0.811 -2.067 -17.684 1.00 87.56 109 GLU A C 1
ATOM 882 O O . GLU A 1 109 ? -0.507 -2.028 -18.873 1.00 87.56 109 GLU A O 1
ATOM 887 N N . ILE A 1 110 ? -0.043 -1.506 -16.742 1.00 81.25 110 ILE A N 1
ATOM 888 C CA . ILE A 1 110 ? 1.181 -0.722 -17.005 1.00 81.25 110 ILE A CA 1
ATOM 889 C C . ILE A 1 110 ? 2.450 -1.387 -16.447 1.00 81.25 110 ILE A C 1
ATOM 891 O O . ILE A 1 110 ? 3.492 -0.739 -16.320 1.00 81.25 110 ILE A O 1
ATOM 895 N N . LEU A 1 111 ? 2.364 -2.670 -16.084 1.00 76.50 111 LEU A N 1
ATOM 896 C CA . LEU A 1 111 ? 3.483 -3.453 -15.565 1.00 76.50 111 LEU A CA 1
ATOM 897 C C . LEU A 1 111 ? 4.621 -3.521 -16.586 1.00 76.50 111 LEU A C 1
ATOM 899 O O . LEU A 1 111 ? 4.452 -4.008 -17.702 1.00 76.50 111 LEU A O 1
ATOM 903 N N . THR A 1 112 ? 5.807 -3.076 -16.174 1.00 72.25 112 THR A N 1
ATOM 904 C CA . THR A 1 112 ? 7.009 -3.085 -17.022 1.00 72.25 112 THR A CA 1
ATOM 905 C C . THR A 1 112 ? 7.849 -4.352 -16.870 1.00 72.25 112 THR A C 1
ATOM 907 O O . THR A 1 112 ? 8.792 -4.547 -17.632 1.00 72.25 112 THR A O 1
ATOM 910 N N . TYR A 1 113 ? 7.552 -5.188 -15.872 1.00 78.50 113 TYR A N 1
ATOM 911 C CA . TYR A 1 113 ? 8.315 -6.391 -15.557 1.00 78.50 113 TYR A CA 1
ATOM 912 C C . TYR A 1 113 ? 7.439 -7.433 -14.850 1.00 78.50 113 TYR A C 1
ATOM 91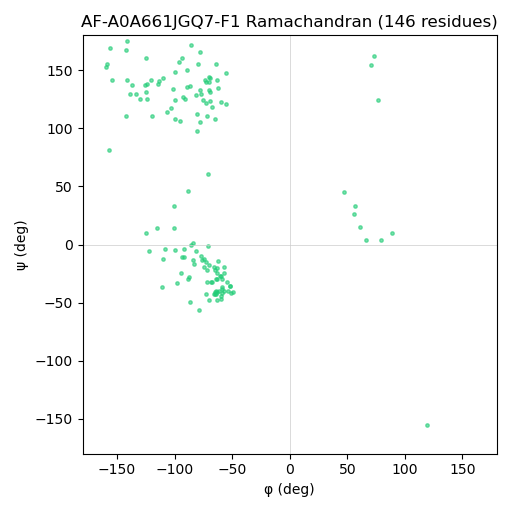4 O O . TYR A 1 113 ? 6.610 -7.075 -14.015 1.00 78.50 113 TYR A O 1
ATOM 922 N N . TRP A 1 114 ? 7.638 -8.712 -15.173 1.00 81.50 114 TRP A N 1
ATOM 923 C CA . TRP A 1 114 ? 6.979 -9.847 -14.528 1.00 81.50 114 TRP A CA 1
ATOM 924 C C . TRP A 1 114 ? 8.039 -10.749 -13.893 1.00 81.50 114 TRP A C 1
ATOM 926 O O . TRP A 1 114 ? 8.800 -11.400 -14.604 1.00 81.50 114 TRP A O 1
ATOM 936 N N . GLU A 1 115 ? 8.081 -10.783 -12.560 1.00 83.25 115 GLU A N 1
ATOM 937 C CA . GLU A 1 115 ? 8.986 -11.650 -11.796 1.00 83.25 115 GLU A CA 1
ATOM 938 C C . GLU A 1 115 ? 8.312 -13.012 -11.534 1.00 83.25 115 GLU A C 1
ATOM 940 O O . GLU A 1 115 ? 7.145 -13.042 -11.117 1.00 83.25 115 GLU A O 1
ATOM 945 N N . PRO A 1 116 ? 9.013 -14.145 -11.717 1.00 87.50 116 PRO A N 1
ATOM 946 C CA . PRO A 1 116 ? 8.553 -15.440 -11.234 1.00 87.50 116 PRO A CA 1
ATOM 947 C C . PRO A 1 116 ? 8.266 -15.414 -9.729 1.00 87.50 116 PRO A C 1
ATOM 949 O O . PRO A 1 116 ? 8.932 -14.729 -8.951 1.00 87.50 116 PRO A O 1
ATOM 952 N N . ARG A 1 117 ? 7.278 -16.194 -9.283 1.00 87.38 117 ARG A N 1
ATOM 953 C CA . ARG A 1 117 ? 6.813 -16.176 -7.886 1.00 87.38 117 ARG A CA 1
ATOM 954 C C . ARG A 1 117 ? 7.937 -16.478 -6.893 1.00 87.38 117 ARG A C 1
ATOM 956 O O . ARG A 1 117 ? 8.007 -15.859 -5.837 1.00 87.38 117 ARG A O 1
ATOM 963 N N . GLU A 1 118 ? 8.802 -17.421 -7.233 1.00 90.75 118 GLU A N 1
ATOM 964 C CA . GLU A 1 118 ? 9.974 -17.839 -6.465 1.00 90.75 118 GLU A CA 1
ATOM 965 C C . GLU A 1 118 ? 11.023 -16.729 -6.301 1.00 90.75 118 GLU A C 1
ATOM 967 O O . GLU A 1 118 ? 11.835 -16.778 -5.376 1.00 90.75 118 GLU A O 1
ATOM 972 N N . ARG A 1 119 ? 10.980 -15.706 -7.160 1.00 88.50 119 ARG A N 1
ATOM 973 C CA . ARG A 1 119 ? 11.888 -14.563 -7.142 1.00 88.50 119 ARG A CA 1
ATOM 974 C C . ARG A 1 119 ? 11.241 -13.265 -6.664 1.00 88.50 119 ARG A C 1
ATOM 976 O O . ARG A 1 119 ? 11.964 -12.302 -6.453 1.00 88.50 119 ARG A O 1
ATOM 983 N N . ALA A 1 120 ? 9.935 -13.235 -6.385 1.00 84.50 120 ALA A N 1
ATOM 984 C CA . ALA A 1 120 ? 9.212 -12.060 -5.882 1.00 84.50 120 ALA A CA 1
ATOM 985 C C . ALA A 1 120 ? 9.562 -11.717 -4.412 1.00 84.50 120 ALA A C 1
ATOM 987 O O . ALA A 1 120 ? 8.719 -11.749 -3.513 1.00 84.50 120 ALA A O 1
ATOM 988 N N . THR A 1 121 ? 10.833 -11.415 -4.150 1.00 82.12 121 THR A N 1
ATOM 989 C CA . THR A 1 121 ? 11.378 -11.019 -2.849 1.00 82.12 121 THR A CA 1
ATOM 990 C C . THR A 1 121 ? 12.110 -9.685 -2.978 1.00 82.12 121 THR A C 1
ATOM 992 O O . THR A 1 121 ? 12.504 -9.268 -4.067 1.00 82.12 121 THR A O 1
ATOM 995 N N . SER A 1 122 ? 12.319 -8.987 -1.859 1.00 78.56 122 SER A N 1
ATOM 996 C CA . SER A 1 122 ? 13.096 -7.739 -1.859 1.00 78.56 122 SER A CA 1
ATOM 997 C C . SER A 1 122 ? 14.568 -7.952 -2.224 1.00 78.56 122 SER A C 1
ATOM 999 O O . SER A 1 122 ? 15.226 -7.014 -2.646 1.00 78.56 122 SER A O 1
ATOM 1001 N N . PHE A 1 123 ? 15.094 -9.169 -2.061 1.00 82.69 123 PHE A N 1
ATOM 1002 C CA . PHE A 1 123 ? 16.481 -9.493 -2.395 1.00 82.69 123 PHE A CA 1
ATOM 1003 C C . PHE A 1 123 ? 16.712 -9.496 -3.912 1.00 82.69 123 PHE A C 1
ATOM 1005 O O . PHE A 1 123 ? 17.631 -8.841 -4.389 1.00 82.69 123 PHE A O 1
ATOM 1012 N N . HIS A 1 124 ? 15.842 -10.163 -4.676 1.00 86.44 124 HIS A N 1
ATOM 1013 C CA . HIS A 1 124 ? 15.966 -10.225 -6.138 1.00 86.44 124 HIS A CA 1
ATOM 1014 C C . HIS A 1 124 ? 15.602 -8.910 -6.834 1.00 86.44 124 HIS A C 1
ATOM 1016 O O . HIS A 1 124 ? 15.971 -8.707 -7.984 1.00 86.44 124 HIS A O 1
ATOM 1022 N N . ALA A 1 125 ? 14.943 -7.979 -6.136 1.00 81.31 125 ALA A N 1
ATOM 1023 C CA . ALA A 1 125 ? 14.667 -6.644 -6.662 1.00 81.31 125 ALA A CA 1
ATOM 1024 C C . ALA A 1 125 ? 15.942 -5.885 -7.082 1.00 81.31 125 ALA A C 1
ATOM 1026 O O . ALA A 1 125 ? 15.877 -5.005 -7.938 1.00 81.31 125 ALA A O 1
ATOM 1027 N N . HIS A 1 126 ? 17.102 -6.230 -6.510 1.00 80.81 126 HIS A N 1
ATOM 1028 C CA . HIS A 1 126 ? 18.393 -5.659 -6.896 1.00 80.81 126 HIS A CA 1
ATOM 1029 C C . HIS A 1 126 ? 18.879 -6.108 -8.284 1.00 80.81 126 HIS A C 1
ATOM 1031 O O . HIS A 1 126 ? 19.725 -5.428 -8.861 1.00 80.81 126 HIS A O 1
ATOM 1037 N N . ASP A 1 127 ? 18.318 -7.188 -8.836 1.00 84.50 127 ASP A N 1
ATOM 1038 C CA . ASP A 1 127 ? 18.609 -7.664 -10.194 1.00 84.50 127 ASP A CA 1
ATOM 1039 C C . ASP A 1 127 ? 17.810 -6.883 -11.260 1.00 84.50 127 ASP A C 1
ATOM 1041 O O . ASP A 1 127 ? 17.990 -7.090 -12.461 1.00 84.50 127 ASP A O 1
ATOM 1045 N N . LEU A 1 128 ? 16.901 -5.994 -10.841 1.00 82.38 128 LEU A N 1
ATOM 1046 C CA . LEU A 1 128 ? 16.020 -5.239 -11.727 1.00 82.38 128 LEU A CA 1
ATOM 1047 C C . LEU A 1 128 ? 16.592 -3.867 -12.088 1.00 82.38 128 LEU A C 1
ATOM 1049 O O . LEU A 1 128 ? 17.429 -3.287 -11.397 1.00 82.38 128 LEU A O 1
ATOM 1053 N N . CYS A 1 129 ? 16.074 -3.288 -13.174 1.00 83.44 129 CYS A N 1
ATOM 1054 C CA . CYS A 1 129 ? 16.427 -1.933 -13.585 1.00 83.44 129 CYS A CA 1
ATOM 1055 C C . CYS A 1 129 ? 16.176 -0.922 -12.468 1.00 83.44 129 CYS A C 1
ATOM 1057 O O . CYS A 1 129 ? 15.037 -0.663 -12.081 1.00 83.44 129 CYS A O 1
ATOM 1059 N N . LEU A 1 130 ? 17.223 -0.224 -12.049 1.00 82.56 130 LEU A N 1
ATOM 1060 C CA . LEU A 1 130 ? 17.128 0.782 -10.989 1.00 82.56 130 LEU A CA 1
ATOM 1061 C C . LEU A 1 130 ? 16.372 2.053 -11.411 1.00 82.56 130 LEU A C 1
ATOM 1063 O O . LEU A 1 130 ? 16.176 2.957 -10.605 1.00 82.56 130 LEU A O 1
ATOM 1067 N N . SER A 1 131 ? 15.922 2.122 -12.670 1.00 80.38 131 SER A N 1
ATOM 1068 C CA . SER A 1 131 ? 15.116 3.220 -13.216 1.00 80.38 131 SER A CA 1
ATOM 1069 C C . SER A 1 131 ? 15.786 4.593 -13.078 1.00 80.38 131 SER A C 1
ATOM 1071 O O . SER A 1 131 ? 15.110 5.604 -12.931 1.00 80.38 131 SER A O 1
ATOM 1073 N N . TRP A 1 132 ? 17.121 4.630 -13.165 1.00 83.38 132 TRP A N 1
ATOM 1074 C CA . TRP A 1 132 ? 17.917 5.863 -13.091 1.00 83.38 132 TRP A CA 1
ATOM 1075 C C . TRP A 1 132 ? 17.689 6.818 -14.267 1.00 83.38 132 TRP A C 1
ATOM 1077 O O . TRP A 1 132 ? 18.006 7.996 -14.170 1.00 83.38 132 TRP A O 1
ATOM 1087 N N . GLY A 1 133 ? 17.160 6.323 -15.388 1.00 85.38 133 GLY A N 1
ATOM 1088 C CA . GLY A 1 133 ? 16.882 7.145 -16.566 1.00 85.38 133 GLY A CA 1
ATOM 1089 C C . GLY A 1 133 ? 18.099 7.451 -17.444 1.00 85.38 133 GLY A C 1
ATOM 1090 O O . GLY A 1 133 ? 17.933 8.136 -18.448 1.00 85.38 133 GLY A O 1
ATOM 1091 N N . LEU A 1 134 ? 19.288 6.906 -17.146 1.00 88.31 134 LEU A N 1
ATOM 1092 C CA . LEU A 1 134 ? 20.494 7.071 -17.981 1.00 88.31 134 LEU A CA 1
ATOM 1093 C C . LEU A 1 134 ? 20.255 6.682 -19.446 1.00 88.31 134 LEU A C 1
ATOM 1095 O O . LEU A 1 134 ? 20.649 7.409 -20.351 1.00 88.31 134 LEU A O 1
ATOM 1099 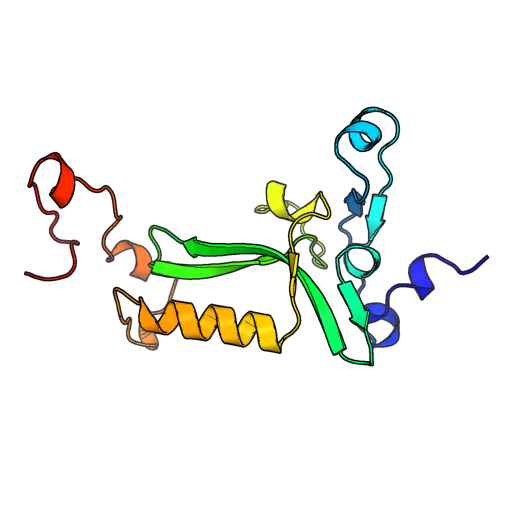N N . CYS A 1 135 ? 19.504 5.608 -19.691 1.00 86.94 135 CYS A N 1
ATOM 1100 C CA . CYS A 1 135 ? 19.156 5.184 -21.047 1.00 86.94 135 CYS A CA 1
ATOM 1101 C C . CYS A 1 135 ? 18.301 6.211 -21.809 1.00 86.94 135 CYS A C 1
ATOM 1103 O O . CYS A 1 135 ? 18.307 6.236 -23.039 1.00 86.94 135 CYS A O 1
ATOM 1105 N N . VAL A 1 136 ? 17.572 7.072 -21.094 1.00 86.56 136 VAL A N 1
ATOM 1106 C CA . VAL A 1 136 ? 16.757 8.143 -21.676 1.00 86.56 136 VAL A CA 1
ATOM 1107 C C . VAL A 1 136 ? 17.599 9.397 -21.894 1.00 86.56 136 VAL A C 1
ATOM 1109 O O . VAL A 1 136 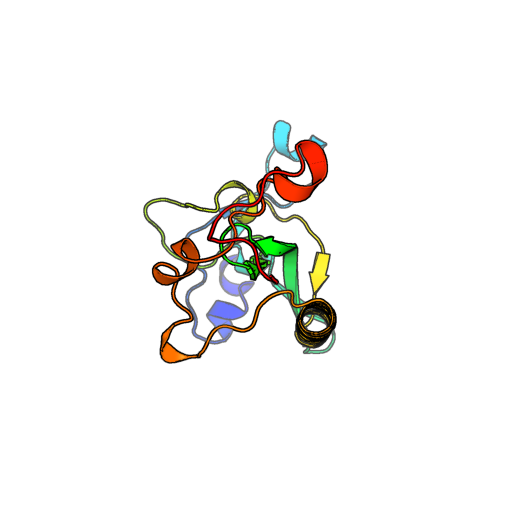? 17.559 9.944 -23.001 1.00 86.56 136 VAL A O 1
ATOM 1112 N N . VAL A 1 137 ? 18.343 9.811 -20.860 1.00 92.75 137 VAL A N 1
ATOM 1113 C CA . VAL A 1 137 ? 19.097 11.074 -20.801 1.00 92.75 137 VAL A CA 1
ATOM 1114 C C . VAL A 1 137 ? 20.407 10.983 -21.585 1.00 92.75 137 VAL A C 1
ATOM 1116 O O . VAL A 1 137 ? 20.599 11.744 -22.525 1.00 92.75 137 VAL A O 1
ATOM 1119 N N . GLU A 1 138 ? 21.253 10.007 -21.257 1.00 91.94 138 GLU A N 1
ATOM 1120 C CA . GLU A 1 138 ? 22.616 9.854 -21.794 1.00 91.94 138 GLU A CA 1
ATOM 1121 C C . GLU A 1 138 ? 22.701 8.820 -22.927 1.00 91.94 138 GLU A C 1
ATOM 1123 O O . GLU A 1 138 ? 23.749 8.626 -23.531 1.00 91.94 138 GLU A O 1
ATOM 1128 N N . LYS A 1 139 ? 21.597 8.118 -23.221 1.00 89.00 139 LYS A N 1
ATOM 1129 C CA . LYS A 1 139 ? 21.555 6.967 -24.149 1.00 89.00 139 LYS A CA 1
ATOM 1130 C C . LYS A 1 139 ? 22.438 5.787 -23.723 1.00 89.00 139 LYS A C 1
ATOM 1132 O O . LYS A 1 139 ? 22.618 4.847 -24.493 1.00 89.00 139 LYS A O 1
ATOM 1137 N N . GLU A 1 140 ? 22.892 5.773 -22.473 1.00 87.56 140 GLU A N 1
ATOM 1138 C CA . GLU A 1 140 ? 23.667 4.678 -21.893 1.00 87.56 140 GLU A CA 1
ATOM 1139 C C . GLU A 1 140 ? 22.757 3.650 -21.215 1.00 87.56 140 GLU A C 1
ATOM 1141 O O . GLU A 1 140 ? 21.944 3.975 -20.344 1.00 87.56 140 GLU A O 1
ATOM 1146 N N . ARG A 1 141 ? 22.884 2.379 -21.607 1.00 85.44 141 ARG A N 1
ATOM 1147 C CA . ARG A 1 141 ? 22.096 1.280 -21.035 1.00 85.44 141 ARG A CA 1
ATOM 1148 C C . ARG A 1 141 ? 22.920 0.499 -20.018 1.00 85.44 141 ARG A C 1
ATOM 1150 O O . ARG A 1 141 ? 24.049 0.106 -20.288 1.00 85.44 141 ARG A O 1
ATOM 1157 N N . SER A 1 142 ? 22.315 0.227 -18.866 1.00 83.19 142 SER A N 1
ATOM 1158 C CA . SER A 1 142 ? 22.837 -0.735 -17.894 1.00 83.19 142 SER A CA 1
ATOM 1159 C C . SER A 1 142 ? 22.494 -2.163 -18.327 1.00 83.19 142 SER A C 1
ATOM 1161 O O . SER A 1 142 ? 21.471 -2.385 -18.979 1.00 83.19 142 SER A O 1
ATOM 1163 N N . SER A 1 143 ? 23.288 -3.137 -17.876 1.00 83.94 143 SER A N 1
ATOM 1164 C CA . SER A 1 143 ? 22.979 -4.569 -17.986 1.00 83.94 143 SER A CA 1
ATOM 1165 C C . SER A 1 143 ? 21.642 -4.963 -17.344 1.00 83.94 143 SER A C 1
ATOM 1167 O O . SER A 1 143 ? 21.104 -6.012 -17.672 1.00 83.94 143 SER A O 1
ATOM 1169 N N . TYR A 1 144 ? 21.099 -4.131 -16.449 1.00 80.31 144 TYR A N 1
ATOM 1170 C CA . TYR A 1 144 ? 19.824 -4.372 -15.768 1.00 80.31 144 TYR A CA 1
ATOM 1171 C C . TYR A 1 144 ? 18.603 -3.759 -16.481 1.00 80.31 144 TYR A C 1
ATOM 1173 O O . TYR A 1 144 ? 17.479 -3.921 -16.010 1.00 80.31 144 TYR A O 1
ATOM 1181 N N . CYS A 1 145 ? 18.771 -3.008 -17.579 1.00 79.25 145 CYS A N 1
ATOM 1182 C CA . CYS A 1 145 ? 17.641 -2.373 -18.272 1.00 79.25 145 CYS A CA 1
ATOM 1183 C C . CYS A 1 145 ? 16.733 -3.414 -18.971 1.00 79.25 145 CYS A C 1
ATOM 1185 O O . CYS A 1 145 ? 17.250 -4.223 -19.737 1.00 79.25 145 CYS A O 1
ATOM 1187 N N . PRO A 1 146 ? 15.393 -3.375 -18.794 1.00 72.12 146 PRO A N 1
ATOM 1188 C CA . PRO A 1 146 ? 14.483 -4.291 -19.480 1.00 72.12 146 PRO A CA 1
ATOM 1189 C C . PRO A 1 146 ? 14.423 -4.003 -20.987 1.00 72.12 146 PRO A C 1
ATOM 1191 O O . PRO A 1 146 ? 14.428 -2.842 -21.404 1.00 72.12 146 PRO A O 1
ATOM 1194 N N . GLY A 1 147 ? 14.322 -5.070 -21.783 1.00 64.06 147 GLY A N 1
ATOM 1195 C CA . GLY A 1 147 ? 14.303 -5.031 -23.248 1.00 64.06 147 GLY A CA 1
ATOM 1196 C C . GLY A 1 147 ? 15.696 -4.813 -23.840 1.00 64.06 147 GLY A C 1
ATOM 1197 O O . GLY A 1 147 ? 16.365 -3.847 -23.489 1.00 64.06 147 GLY A O 1
ATOM 1198 N N . CYS A 1 148 ? 16.133 -5.710 -24.720 1.00 46.91 148 CYS A N 1
ATOM 1199 C CA . CYS A 1 148 ? 17.322 -5.518 -25.550 1.00 46.91 148 CYS A CA 1
ATOM 1200 C C . CYS A 1 148 ? 17.113 -4.295 -26.457 1.00 46.91 148 CYS A C 1
ATOM 1202 O O . CYS A 1 148 ? 16.047 -4.248 -27.110 1.00 46.91 148 CYS A O 1
#

Solvent-accessible surface area (backbone atoms only — not comparable to full-atom values): 8780 Å² total; per-residue (Å²): 132,86,56,74,74,76,62,23,58,48,44,78,73,74,40,76,51,39,71,36,59,16,33,60,62,58,78,79,47,47,80,78,65,63,50,66,44,47,14,46,58,70,24,37,52,70,57,96,88,41,57,31,38,24,34,51,46,72,46,75,39,78,48,60,73,40,83,43,73,42,50,12,26,44,54,56,77,65,94,68,68,91,58,46,86,41,27,43,36,47,47,64,45,81,35,38,70,66,52,51,52,50,53,52,52,60,47,63,76,67,61,88,73,86,74,57,79,96,51,72,46,82,74,53,27,74,70,40,42,66,76,81,48,43,52,74,78,73,65,48,76,60,97,40,51,82,76,136

Nearest PDB structures (foldseek):
  5qgk-assembly1_A  TM=3.066E-01  e=8.152E+00  Homo sapiens

Radius of gyration: 19.45 Å; Cα contacts (8 Å, |Δi|>4): 221; chains: 1; bounding box: 47×43×53 Å

Secondary structure (DSSP, 8-state):
---GGGG-HHHHTT----S-EEE-S-HHHHTTS--EEEHHHHSEEEETTEEEEEEEEEEEETTTTEEEEEESS-----SS-TTHHHHSB--SEEE-HHHHHHHHHHHHHT------GGG-STTGGGGS-----HHHHT-PPPTT-S--

pLDDT: mean 82.76, std 11.69, range [38.41, 97.81]

Foldseek 3Di:
DPDLVVQQVCVVVVHALADAWAFEDDPVVCVP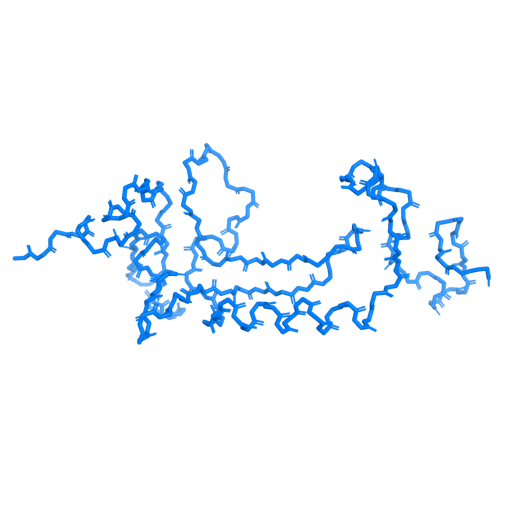PTDTDGCSNRQWDDDPNFIKGFWADWDQDPPQRDTDTQTEADRHHDPDDPPCVRHHYRDHDIDTPVNVVVSVVVSVVVRPDDDDPVQNDPVNSVLADRPPCCCPVVVDDDPRYPDD

Mean predicted aligned error: 8.11 Å